Protein AF-A0A2P2IUF8-F1 (afdb_monomer_lite)

Sequence (66 aa):
MQIAVIEFARSVLGLQDANSTEFDPDSKNPCVIFMPEGSKTHMGGTMRVGSRRTYFQVRDCKAAKL

Radius of gyration: 15.85 Å; chains: 1; bounding box: 39×30×35 Å

Structure (mmCIF, N/CA/C/O backbone):
data_AF-A0A2P2IUF8-F1
#
_entry.id   AF-A0A2P2IUF8-F1
#
loop_
_atom_site.group_PDB
_atom_site.id
_atom_site.type_symbol
_atom_site.label_atom_id
_atom_site.label_alt_id
_atom_site.label_comp_id
_atom_site.label_asym_id
_atom_site.label_entity_id
_atom_site.label_seq_id
_atom_site.pdbx_PDB_ins_code
_atom_site.Cartn_x
_atom_site.Cartn_y
_atom_site.Cartn_z
_atom_site.occupancy
_atom_site.B_iso_or_equiv
_atom_site.auth_seq_id
_atom_site.auth_comp_id
_atom_site.auth_asym_id
_atom_site.auth_atom_id
_atom_site.pdbx_PDB_model_num
ATOM 1 N N . MET A 1 1 ? -5.090 0.580 -5.545 1.00 86.56 1 MET A N 1
ATOM 2 C CA . MET A 1 1 ? -4.830 -0.678 -4.803 1.00 86.56 1 MET A CA 1
ATOM 3 C C . MET A 1 1 ? -4.717 -0.440 -3.302 1.00 86.56 1 MET A C 1
ATOM 5 O O . MET A 1 1 ? -5.405 -1.123 -2.566 1.00 86.56 1 MET A O 1
ATOM 9 N N . GLN A 1 2 ? -3.914 0.530 -2.850 1.00 90.69 2 GLN A N 1
ATOM 10 C CA . GLN A 1 2 ? -3.694 0.811 -1.421 1.00 90.69 2 GLN A CA 1
ATOM 11 C C . GLN A 1 2 ? -4.997 1.033 -0.632 1.00 90.69 2 GLN A C 1
ATOM 13 O O . GLN A 1 2 ? -5.263 0.300 0.312 1.00 90.69 2 GLN A O 1
ATOM 18 N N . ILE A 1 3 ? -5.858 1.957 -1.082 1.00 93.25 3 ILE A N 1
ATOM 19 C CA . ILE A 1 3 ? -7.138 2.253 -0.407 1.00 93.25 3 ILE A CA 1
ATOM 20 C C . ILE A 1 3 ? -8.060 1.025 -0.364 1.00 93.25 3 ILE A C 1
ATOM 22 O O . ILE A 1 3 ? -8.710 0.785 0.643 1.00 93.25 3 ILE A O 1
ATOM 26 N N . ALA A 1 4 ? -8.075 0.201 -1.417 1.00 93.69 4 ALA A N 1
ATOM 27 C CA . ALA A 1 4 ? -8.907 -1.003 -1.453 1.00 93.69 4 ALA A CA 1
ATOM 28 C C . ALA A 1 4 ? -8.494 -2.037 -0.389 1.00 93.69 4 ALA A C 1
ATOM 30 O O . ALA A 1 4 ? -9.353 -2.691 0.193 1.00 93.69 4 ALA A O 1
ATOM 31 N N . VAL A 1 5 ? -7.190 -2.168 -0.112 1.00 93.69 5 VAL A N 1
ATOM 32 C CA . VAL A 1 5 ? -6.684 -3.052 0.953 1.00 93.69 5 VAL A CA 1
ATOM 33 C C . VAL A 1 5 ? -7.039 -2.498 2.333 1.00 93.69 5 VAL A C 1
ATOM 35 O O . VAL A 1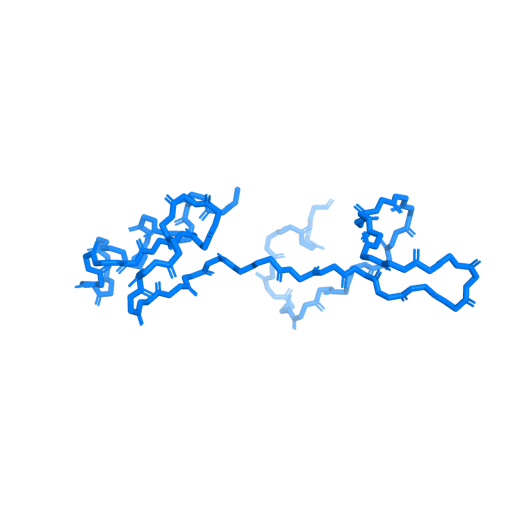 5 ? -7.473 -3.258 3.194 1.00 93.69 5 VAL A O 1
ATOM 38 N N . ILE A 1 6 ? -6.899 -1.182 2.528 1.00 93.38 6 ILE A N 1
ATOM 39 C CA . ILE A 1 6 ? -7.258 -0.508 3.785 1.00 93.38 6 ILE A CA 1
ATOM 40 C C . ILE A 1 6 ? -8.753 -0.682 4.078 1.00 93.38 6 ILE A C 1
ATOM 42 O O . ILE A 1 6 ? -9.121 -1.094 5.174 1.00 93.38 6 ILE A O 1
ATOM 46 N N . GLU A 1 7 ? -9.610 -0.439 3.088 1.00 94.81 7 GLU A N 1
ATOM 47 C CA . GLU A 1 7 ? -11.059 -0.587 3.239 1.00 94.81 7 GLU A CA 1
ATOM 48 C C . GLU A 1 7 ? -11.461 -2.032 3.548 1.00 94.81 7 GLU A C 1
ATOM 50 O O . GLU A 1 7 ? -12.274 -2.282 4.434 1.00 94.81 7 GLU A O 1
ATOM 55 N N . PHE A 1 8 ? -10.842 -3.009 2.882 1.00 95.44 8 PHE A N 1
ATOM 56 C CA . PHE A 1 8 ? -11.095 -4.417 3.177 1.00 95.44 8 PHE A CA 1
ATOM 57 C C . PHE A 1 8 ? -10.692 -4.785 4.615 1.00 95.44 8 PHE A C 1
ATOM 59 O O . PHE A 1 8 ? -11.422 -5.503 5.301 1.00 95.44 8 PHE A O 1
ATOM 66 N N . ALA A 1 9 ? -9.559 -4.269 5.099 1.00 93.94 9 ALA A N 1
ATOM 67 C CA . ALA A 1 9 ? -9.121 -4.486 6.474 1.00 93.94 9 ALA A CA 1
ATOM 68 C C . ALA A 1 9 ? -10.090 -3.871 7.503 1.00 93.94 9 ALA A C 1
ATOM 70 O O . ALA A 1 9 ? -10.380 -4.505 8.519 1.00 93.94 9 ALA A O 1
ATOM 71 N N . ARG A 1 10 ? -10.649 -2.688 7.222 1.00 94.44 10 ARG A N 1
ATOM 72 C CA . ARG A 1 10 ? -11.643 -2.036 8.092 1.00 94.44 10 ARG A CA 1
ATOM 73 C C . ARG A 1 10 ? -12.973 -2.779 8.104 1.00 94.44 10 ARG A C 1
ATOM 75 O O . ARG A 1 10 ? -13.461 -3.149 9.170 1.00 94.44 10 ARG A O 1
ATOM 82 N N . SER A 1 11 ? -13.527 -3.038 6.924 1.00 95.75 11 SER A N 1
ATOM 83 C CA . SER A 1 11 ? -14.904 -3.515 6.781 1.00 95.75 11 SER A CA 1
ATOM 84 C C . SER A 1 11 ? -15.056 -5.029 6.944 1.00 95.75 11 SER A C 1
ATOM 86 O O . SER A 1 11 ? -16.082 -5.476 7.448 1.00 95.75 11 SER A O 1
ATOM 88 N N . VAL A 1 12 ? -14.054 -5.832 6.563 1.00 95.56 12 VAL A N 1
ATOM 89 C CA . VAL A 1 12 ? -14.134 -7.307 6.643 1.00 95.56 12 VAL A CA 1
ATOM 90 C C . VAL A 1 12 ? -13.365 -7.865 7.836 1.00 95.56 12 VAL A C 1
ATOM 92 O O . VAL A 1 12 ? -13.869 -8.745 8.528 1.00 95.56 12 VAL A O 1
ATOM 95 N N . LEU A 1 13 ? -12.154 -7.364 8.095 1.00 92.56 13 LEU A N 1
ATOM 96 C CA . LEU A 1 13 ? -11.319 -7.853 9.201 1.00 92.56 13 LEU A CA 1
ATOM 97 C C . LEU A 1 13 ? -11.592 -7.124 10.529 1.00 92.56 13 LEU A C 1
ATOM 99 O O . LEU A 1 13 ? -11.050 -7.520 11.558 1.00 92.56 13 LEU A O 1
ATOM 103 N N . GLY A 1 14 ? -12.427 -6.077 10.523 1.00 93.19 14 GLY A N 1
ATOM 104 C CA . GLY A 1 14 ? -12.800 -5.311 11.717 1.00 93.19 14 GLY A CA 1
ATOM 105 C C . GLY A 1 14 ? -11.686 -4.414 12.267 1.00 93.19 14 GLY A C 1
ATOM 106 O O . GLY A 1 14 ? -11.795 -3.909 13.386 1.00 93.19 14 GLY A O 1
ATOM 107 N N . LEU A 1 15 ? -10.610 -4.199 11.507 1.00 92.62 15 LEU A N 1
ATOM 108 C CA . LEU A 1 15 ? -9.476 -3.369 11.907 1.00 92.62 15 LEU A CA 1
ATOM 109 C C . LEU A 1 15 ? -9.779 -1.900 11.596 1.00 92.62 15 LEU A C 1
ATOM 111 O O . LEU A 1 15 ? -9.296 -1.357 10.610 1.00 92.62 15 LEU A O 1
ATOM 115 N N . GLN A 1 16 ? -10.589 -1.249 12.430 1.00 92.00 16 GLN A N 1
ATOM 116 C CA . GLN A 1 16 ? -11.038 0.133 12.184 1.00 92.00 16 GLN A CA 1
ATOM 117 C C . GLN A 1 16 ? -9.888 1.146 12.089 1.00 92.00 16 GLN A C 1
ATOM 119 O O . GLN A 1 16 ? -9.953 2.106 11.327 1.00 92.00 16 GLN A O 1
ATOM 124 N N . ASP A 1 17 ? -8.814 0.887 12.830 1.00 91.94 17 ASP A N 1
ATOM 125 C CA . ASP A 1 17 ? -7.601 1.703 12.864 1.00 91.94 17 AS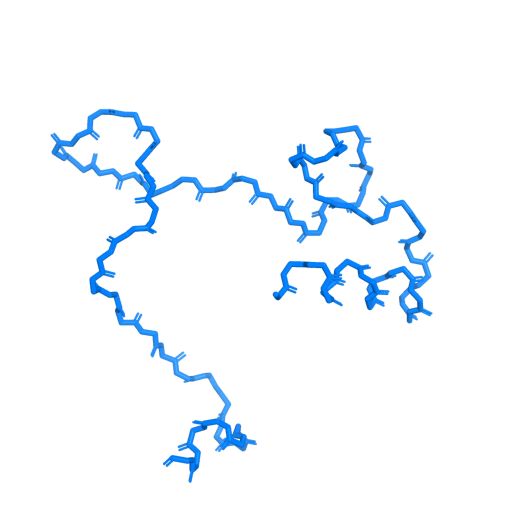P A CA 1
ATOM 126 C C . ASP A 1 17 ? -6.645 1.419 11.689 1.00 91.94 17 ASP A C 1
ATOM 128 O O . ASP A 1 17 ? -5.598 2.046 11.568 1.00 91.94 17 ASP A O 1
ATOM 132 N N . ALA A 1 18 ? -6.974 0.466 10.806 1.00 93.19 18 ALA A N 1
ATOM 133 C CA . ALA A 1 18 ? -6.144 0.136 9.655 1.00 93.19 18 ALA A CA 1
ATOM 134 C C . ALA A 1 18 ? -5.935 1.362 8.762 1.00 93.19 18 ALA A C 1
ATOM 136 O O . ALA A 1 18 ? -6.906 1.943 8.270 1.00 93.19 18 ALA A O 1
ATOM 137 N N . ASN A 1 19 ? -4.687 1.759 8.524 1.00 94.44 19 ASN A N 1
ATOM 138 C CA . ASN A 1 19 ? -4.384 2.901 7.664 1.00 94.44 19 ASN A CA 1
ATOM 139 C C . ASN A 1 19 ? -3.023 2.759 6.967 1.00 94.44 19 ASN A C 1
ATOM 141 O O . ASN A 1 19 ? -2.299 1.782 7.164 1.00 94.44 19 ASN A O 1
ATOM 145 N N . SER A 1 20 ? -2.685 3.713 6.102 1.00 93.56 20 SER A N 1
ATOM 146 C CA . SER A 1 20 ? -1.321 3.855 5.595 1.00 93.56 20 SER A CA 1
ATOM 147 C C . SER A 1 20 ? -0.492 4.727 6.526 1.00 93.56 20 SER A C 1
ATOM 149 O O . SER A 1 20 ? -0.978 5.760 6.975 1.00 93.56 20 SER A O 1
ATOM 151 N N . THR A 1 21 ? 0.788 4.388 6.689 1.00 91.88 21 THR A N 1
ATOM 152 C CA . THR A 1 21 ? 1.765 5.240 7.386 1.00 91.88 21 THR A CA 1
ATOM 153 C C . THR A 1 21 ? 1.983 6.590 6.701 1.00 91.88 21 THR A C 1
ATOM 155 O O . THR A 1 21 ? 2.594 7.474 7.286 1.00 91.88 21 THR A O 1
ATOM 158 N N . GLU A 1 22 ? 1.542 6.747 5.448 1.00 91.38 22 GLU A N 1
ATOM 159 C CA . GLU A 1 22 ? 1.557 8.033 4.744 1.00 91.38 22 GLU A CA 1
ATOM 160 C C . GLU A 1 22 ? 0.489 9.001 5.278 1.00 91.38 22 GLU A C 1
ATOM 162 O O . GLU A 1 22 ? 0.734 10.201 5.349 1.00 91.38 22 GLU A O 1
ATOM 167 N N . PHE A 1 23 ? -0.682 8.488 5.671 1.00 90.94 23 PHE A N 1
ATOM 168 C CA . PHE A 1 23 ? -1.795 9.304 6.171 1.00 90.94 23 PHE A CA 1
ATOM 169 C C . PHE A 1 23 ? -1.827 9.381 7.694 1.00 90.94 23 PHE A C 1
ATOM 171 O O . PHE A 1 23 ? -2.165 10.423 8.246 1.00 90.94 23 PHE A O 1
ATOM 178 N N . ASP A 1 24 ? -1.511 8.271 8.355 1.00 91.69 24 ASP A N 1
ATOM 179 C CA . ASP A 1 24 ? -1.543 8.144 9.805 1.00 91.69 24 ASP A CA 1
ATOM 180 C C . ASP A 1 24 ? -0.323 7.340 10.282 1.00 91.69 24 ASP A C 1
ATOM 182 O O . ASP A 1 24 ? -0.324 6.104 10.221 1.00 91.69 24 ASP A O 1
ATOM 186 N N . PRO A 1 25 ? 0.747 8.033 10.711 1.00 90.88 25 PRO A N 1
ATOM 187 C CA . PRO A 1 25 ? 1.957 7.396 11.220 1.00 90.88 25 PRO A CA 1
ATOM 188 C C . PRO A 1 25 ? 1.749 6.636 12.536 1.00 90.88 25 PRO A C 1
ATOM 190 O O . PRO A 1 25 ? 2.534 5.734 12.827 1.00 90.88 25 PRO A O 1
ATOM 193 N N . ASP A 1 26 ? 0.714 6.981 13.310 1.00 92.38 26 ASP A N 1
ATOM 194 C CA . ASP A 1 26 ? 0.465 6.452 14.658 1.00 92.38 26 ASP A CA 1
ATOM 195 C C . ASP A 1 26 ? -0.528 5.273 14.667 1.00 92.38 26 ASP A C 1
ATOM 197 O O . ASP A 1 26 ? -0.815 4.699 15.725 1.00 92.38 26 ASP A O 1
ATOM 201 N N . SER A 1 27 ? -1.023 4.869 13.490 1.00 90.38 27 SER A N 1
ATOM 202 C CA . SER A 1 27 ? -1.886 3.697 13.320 1.00 90.38 27 SER A CA 1
ATOM 203 C C . SER A 1 27 ? -1.221 2.438 13.883 1.00 90.38 27 SER A C 1
ATOM 205 O O . SER A 1 27 ? -0.110 2.054 13.505 1.00 90.38 27 SER A O 1
ATOM 207 N N . LYS A 1 28 ? -1.940 1.722 14.751 1.00 91.88 28 LYS A N 1
ATOM 208 C CA . LYS A 1 28 ? -1.503 0.436 15.320 1.00 91.88 28 LYS A CA 1
ATOM 209 C C . LYS A 1 28 ? -1.568 -0.695 14.297 1.00 91.88 28 LYS A C 1
ATOM 211 O O . LYS A 1 28 ? -0.986 -1.754 14.525 1.00 91.88 28 LYS A O 1
ATOM 216 N N . ASN A 1 29 ? -2.278 -0.483 13.187 1.00 91.12 29 ASN A N 1
ATOM 217 C CA . ASN A 1 29 ? -2.463 -1.452 12.111 1.00 91.12 29 ASN A CA 1
ATOM 218 C C . ASN A 1 29 ? -2.049 -0.846 10.753 1.00 91.12 29 ASN A C 1
ATOM 220 O O . ASN A 1 29 ? -2.905 -0.602 9.897 1.00 91.12 29 ASN A O 1
ATOM 224 N N . PRO A 1 30 ? -0.746 -0.610 10.512 1.00 91.69 30 PRO A N 1
ATOM 225 C CA . PRO A 1 30 ? -0.285 0.002 9.272 1.00 91.69 30 PRO A CA 1
ATOM 226 C C . PRO A 1 30 ? -0.382 -0.988 8.097 1.00 91.69 30 PRO A C 1
ATOM 228 O O . PRO A 1 30 ? 0.516 -1.794 7.855 1.00 91.69 30 PRO A O 1
ATOM 231 N N . CYS A 1 31 ? -1.474 -0.932 7.334 1.00 91.38 31 CYS A N 1
ATOM 232 C CA . CYS A 1 31 ? -1.708 -1.806 6.177 1.00 91.38 31 CYS A CA 1
ATOM 233 C C . CYS A 1 31 ? -0.847 -1.449 4.960 1.00 91.38 31 CYS A C 1
ATOM 235 O O . CYS A 1 31 ? -0.597 -2.301 4.107 1.00 91.38 31 CYS A O 1
ATOM 237 N N . VAL A 1 32 ? -0.426 -0.190 4.841 1.00 93.06 32 VAL A N 1
ATOM 238 C CA . VAL A 1 32 ? 0.409 0.288 3.734 1.00 93.06 32 VAL A CA 1
ATOM 239 C C . VAL A 1 32 ? 1.561 1.092 4.314 1.00 93.06 32 VAL A C 1
ATOM 241 O O . VAL A 1 32 ? 1.339 2.162 4.878 1.00 93.06 32 VAL A O 1
ATOM 244 N N . ILE A 1 33 ? 2.779 0.580 4.143 1.00 92.38 33 ILE A N 1
ATOM 245 C CA . ILE A 1 33 ? 4.008 1.168 4.682 1.00 92.38 33 ILE A CA 1
ATOM 246 C C . ILE A 1 33 ? 4.891 1.752 3.579 1.00 92.38 33 ILE A C 1
ATOM 248 O O . ILE A 1 33 ? 4.916 1.247 2.451 1.00 92.38 33 ILE A O 1
ATOM 252 N N . PHE A 1 34 ? 5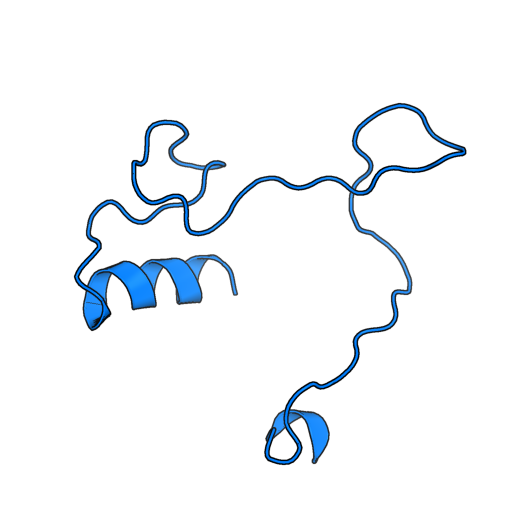.660 2.787 3.917 1.00 86.62 34 PHE A N 1
ATOM 253 C CA . PHE A 1 34 ? 6.690 3.317 3.028 1.00 86.62 34 PHE A CA 1
ATOM 254 C C . PHE A 1 34 ? 7.901 2.375 2.988 1.00 86.62 34 PHE A C 1
ATOM 256 O O . PHE A 1 34 ? 8.569 2.158 3.997 1.00 86.62 34 PHE A O 1
ATOM 263 N N . MET A 1 35 ? 8.194 1.819 1.810 1.00 87.50 35 MET A N 1
ATOM 264 C CA . MET A 1 35 ? 9.335 0.927 1.591 1.00 87.50 35 MET A CA 1
ATOM 265 C C . MET A 1 35 ? 10.088 1.342 0.314 1.00 87.50 35 MET A 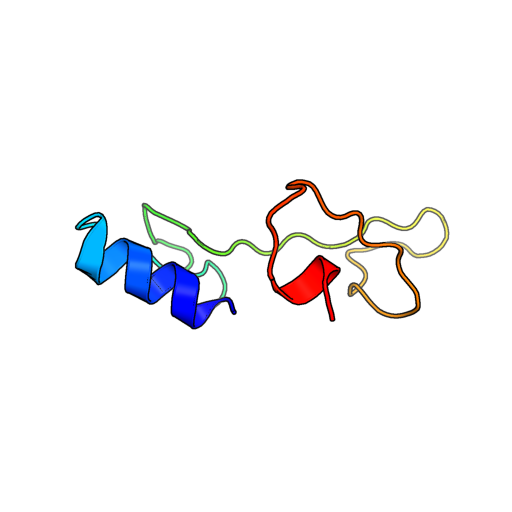C 1
ATOM 267 O O . MET A 1 35 ? 9.654 0.991 -0.788 1.00 87.50 35 MET A O 1
ATOM 271 N N . PRO A 1 36 ? 11.190 2.104 0.431 1.00 83.00 36 PRO A N 1
ATOM 272 C CA . PRO A 1 36 ? 11.958 2.558 -0.725 1.00 83.00 36 PRO A CA 1
ATOM 273 C C . PRO A 1 36 ? 12.834 1.445 -1.323 1.00 83.00 36 PRO A C 1
ATOM 275 O O . PRO A 1 36 ? 13.272 0.533 -0.619 1.00 83.00 36 PRO A O 1
ATOM 278 N N . GLU A 1 37 ? 13.143 1.538 -2.623 1.00 78.62 37 GLU A N 1
ATOM 279 C CA . GLU A 1 37 ? 14.149 0.669 -3.245 1.00 78.62 37 GLU A CA 1
ATOM 280 C C . GLU A 1 37 ? 15.552 1.194 -2.897 1.00 78.62 37 GLU A C 1
ATOM 282 O O . GLU A 1 37 ? 15.880 2.360 -3.142 1.00 78.62 37 GLU A O 1
ATOM 287 N N . GLY A 1 38 ? 16.391 0.328 -2.323 1.00 72.50 38 GLY A N 1
ATOM 288 C CA . GLY A 1 38 ? 17.809 0.612 -2.122 1.00 72.50 38 GLY A CA 1
ATOM 289 C C . GLY A 1 38 ? 18.583 0.407 -3.422 1.00 72.50 38 GLY A C 1
ATOM 290 O O . GLY A 1 38 ? 18.544 -0.678 -4.004 1.00 72.50 38 GLY A O 1
ATOM 291 N N . SER A 1 39 ? 19.307 1.431 -3.874 1.00 66.00 39 SER A N 1
ATOM 292 C CA . SER A 1 39 ? 20.184 1.345 -5.043 1.00 66.00 39 SER A CA 1
ATOM 293 C C . SER A 1 39 ? 21.650 1.360 -4.617 1.00 66.00 39 SER A C 1
ATOM 295 O O . SER A 1 39 ? 22.042 2.124 -3.743 1.00 66.00 39 SER A O 1
ATOM 297 N N . LYS A 1 40 ? 22.491 0.532 -5.253 1.00 66.81 40 LYS A N 1
ATOM 298 C CA . LYS A 1 40 ? 23.950 0.559 -5.027 1.00 66.81 40 LYS A CA 1
ATOM 299 C C . LYS A 1 40 ? 24.629 1.767 -5.682 1.00 66.81 40 LYS A C 1
ATOM 301 O O . LYS A 1 40 ? 25.759 2.081 -5.336 1.00 66.81 40 LYS A O 1
ATOM 306 N N . THR A 1 41 ? 23.968 2.404 -6.650 1.00 69.25 41 THR A N 1
ATOM 307 C CA . THR A 1 41 ? 24.523 3.519 -7.436 1.00 69.25 41 THR A CA 1
ATOM 308 C C . THR A 1 41 ? 24.005 4.883 -6.997 1.0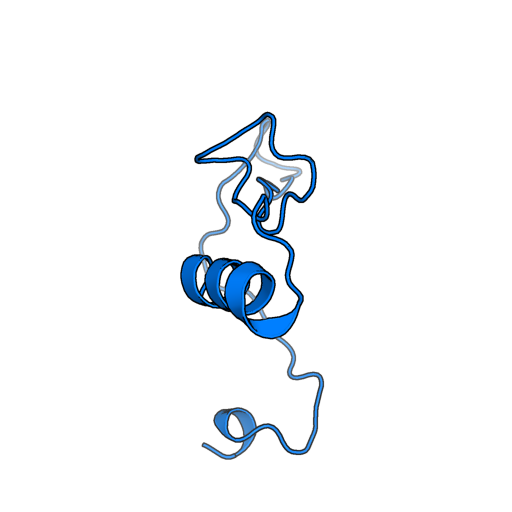0 69.25 41 THR A C 1
ATOM 310 O O . THR A 1 41 ? 24.652 5.885 -7.272 1.00 69.25 41 THR A O 1
ATOM 313 N N . HIS A 1 42 ? 22.857 4.932 -6.317 1.00 69.81 42 HIS A N 1
ATOM 314 C CA . HIS A 1 42 ? 22.236 6.168 -5.849 1.00 69.81 42 HIS A CA 1
ATOM 315 C C . HIS A 1 42 ? 21.983 6.057 -4.348 1.00 69.81 42 HIS A C 1
ATOM 317 O O . HIS A 1 42 ? 21.284 5.149 -3.902 1.00 69.81 42 HIS A O 1
ATOM 323 N N . MET A 1 43 ? 22.567 6.976 -3.583 1.00 70.94 43 MET A N 1
ATOM 324 C CA . MET A 1 43 ? 22.393 7.049 -2.134 1.00 70.94 43 MET A CA 1
ATOM 325 C C . MET A 1 43 ? 20.997 7.589 -1.794 1.00 70.94 43 MET A C 1
ATOM 327 O O . MET A 1 43 ? 20.534 8.545 -2.413 1.00 70.94 43 MET A O 1
ATOM 331 N N . GLY A 1 44 ? 20.350 7.001 -0.785 1.00 75.19 44 GLY A N 1
ATOM 332 C CA . GLY A 1 44 ? 19.016 7.393 -0.315 1.00 75.19 44 GLY A CA 1
ATOM 333 C C . GLY A 1 44 ? 17.903 6.417 -0.712 1.00 75.19 44 GLY A C 1
ATOM 334 O O . GLY A 1 44 ? 18.145 5.367 -1.306 1.00 75.19 44 GLY A O 1
ATOM 335 N N . GLY A 1 45 ? 16.664 6.752 -0.342 1.00 75.56 45 GLY A N 1
ATOM 336 C CA . GLY A 1 45 ? 15.479 5.974 -0.698 1.00 75.56 45 GLY A CA 1
ATOM 337 C C . GLY A 1 45 ? 14.994 6.336 -2.097 1.00 75.56 45 GLY A C 1
ATOM 338 O O . GLY A 1 45 ? 14.379 7.384 -2.283 1.00 75.56 45 GLY A O 1
ATOM 339 N N . THR A 1 46 ? 15.275 5.488 -3.086 1.00 82.00 46 THR A N 1
ATOM 340 C CA . THR A 1 46 ? 14.841 5.750 -4.465 1.00 82.00 46 THR A CA 1
ATOM 341 C C . THR A 1 46 ? 13.397 5.303 -4.688 1.00 82.00 46 THR A C 1
ATOM 343 O O . THR A 1 46 ? 12.944 4.297 -4.133 1.00 82.00 46 THR A O 1
ATOM 346 N N . MET A 1 47 ? 12.654 6.066 -5.498 1.00 84.81 47 MET A N 1
ATOM 347 C CA . MET A 1 47 ? 11.300 5.688 -5.900 1.00 84.81 47 MET A CA 1
ATOM 348 C C . MET A 1 47 ? 11.340 4.455 -6.803 1.00 84.81 47 MET A C 1
ATOM 350 O O . MET A 1 47 ? 12.189 4.339 -7.688 1.00 84.81 47 MET A O 1
ATOM 354 N N . ARG A 1 48 ? 10.371 3.554 -6.624 1.00 86.19 48 ARG A N 1
ATOM 355 C CA . ARG A 1 48 ? 10.192 2.403 -7.508 1.00 86.19 48 ARG A CA 1
ATOM 356 C C . ARG A 1 48 ? 9.651 2.868 -8.859 1.00 86.19 48 ARG A C 1
ATOM 358 O O . ARG A 1 48 ? 8.462 3.140 -8.996 1.00 86.19 48 ARG A O 1
ATOM 365 N N . VAL A 1 49 ? 10.528 2.937 -9.856 1.00 86.69 49 VAL A N 1
ATOM 366 C CA . VAL A 1 49 ? 10.194 3.376 -11.217 1.00 86.69 49 VAL A CA 1
ATOM 367 C C . VAL A 1 49 ? 10.992 2.598 -12.269 1.00 86.69 49 VAL A C 1
ATOM 369 O O . VAL A 1 49 ? 12.107 2.132 -12.019 1.00 86.69 49 VAL A O 1
ATOM 372 N N . GLY A 1 50 ? 10.403 2.448 -13.457 1.00 90.19 50 GLY A N 1
ATOM 373 C CA . GLY A 1 50 ? 10.982 1.736 -14.597 1.00 90.19 50 GLY A CA 1
ATOM 374 C C . GLY A 1 50 ? 10.529 0.280 -14.718 1.00 90.19 50 GLY A C 1
ATOM 375 O O . GLY A 1 50 ? 9.704 -0.214 -13.948 1.00 90.19 50 GLY A O 1
ATOM 376 N N . SER A 1 51 ? 11.076 -0.418 -15.712 1.00 90.62 51 SER A N 1
ATOM 377 C CA . SER A 1 51 ? 10.732 -1.813 -15.980 1.00 90.62 51 SER A CA 1
ATOM 378 C C . SER A 1 51 ? 11.172 -2.707 -14.824 1.00 90.62 51 SER A C 1
ATOM 380 O O . SER A 1 51 ? 12.347 -2.748 -14.441 1.00 90.62 51 SER A O 1
ATOM 382 N N . ARG A 1 52 ? 10.209 -3.428 -14.253 1.00 89.75 52 ARG A N 1
ATOM 383 C CA . ARG A 1 52 ? 10.412 -4.402 -13.180 1.00 89.75 52 ARG A CA 1
ATOM 384 C C . ARG A 1 52 ? 9.619 -5.655 -13.508 1.00 89.75 52 ARG A C 1
ATOM 386 O O . ARG A 1 52 ? 8.499 -5.576 -14.005 1.00 89.75 52 ARG A O 1
ATOM 393 N N . ARG A 1 53 ? 10.203 -6.816 -13.229 1.00 93.31 53 ARG A N 1
ATOM 394 C CA . ARG A 1 53 ? 9.537 -8.097 -13.449 1.00 93.31 53 ARG A CA 1
ATOM 395 C C . ARG A 1 53 ? 8.606 -8.395 -12.277 1.00 93.31 53 ARG A C 1
ATOM 397 O O . ARG A 1 53 ? 9.044 -8.373 -11.129 1.00 93.31 53 ARG A O 1
ATOM 404 N N . THR A 1 54 ? 7.350 -8.701 -12.579 1.00 91.69 54 THR A N 1
ATOM 405 C CA . THR A 1 54 ? 6.344 -9.131 -11.601 1.00 91.69 54 THR A CA 1
ATOM 406 C C . THR A 1 54 ? 5.961 -10.568 -11.922 1.00 91.69 54 THR A C 1
ATOM 408 O O . THR A 1 54 ? 5.547 -10.861 -13.040 1.00 91.69 54 THR A O 1
ATOM 411 N N . TYR A 1 55 ? 6.141 -11.474 -10.965 1.00 91.94 55 TYR A N 1
ATOM 412 C CA . TYR A 1 55 ? 5.836 -12.893 -11.137 1.00 91.94 55 TYR A CA 1
ATOM 413 C C . TYR A 1 55 ? 4.456 -13.203 -10.553 1.00 91.94 55 TYR A C 1
ATOM 415 O O . TYR A 1 55 ? 4.172 -12.835 -9.413 1.00 91.94 55 TYR A O 1
ATOM 423 N N . PHE A 1 56 ? 3.603 -13.891 -11.313 1.00 92.12 56 PHE A N 1
ATOM 424 C CA . PHE A 1 56 ? 2.332 -14.393 -10.794 1.00 92.12 56 PHE A CA 1
ATOM 425 C C . PHE A 1 56 ? 2.576 -15.532 -9.803 1.00 92.12 56 PHE A C 1
ATOM 427 O O . PHE A 1 56 ? 3.370 -16.431 -10.070 1.00 92.12 56 PHE A O 1
ATOM 434 N N . GLN A 1 57 ? 1.874 -15.505 -8.671 1.00 90.12 57 GLN A N 1
ATOM 435 C CA . GLN A 1 57 ? 2.010 -16.532 -7.634 1.00 90.12 57 GLN A CA 1
ATOM 436 C C . GLN A 1 57 ? 0.957 -17.643 -7.741 1.00 90.12 57 GLN A C 1
ATOM 438 O O . GLN A 1 57 ? 1.227 -18.780 -7.366 1.00 90.12 57 GLN A O 1
ATOM 443 N N . VAL A 1 58 ? -0.235 -17.342 -8.267 1.00 92.38 58 VAL A N 1
ATOM 444 C CA . VAL A 1 58 ? -1.374 -18.273 -8.287 1.00 92.38 58 VAL A CA 1
ATOM 445 C C . VAL A 1 58 ? -1.751 -18.620 -9.725 1.00 92.38 58 VAL A C 1
ATOM 447 O O . VAL A 1 58 ? -1.916 -17.727 -10.557 1.00 92.38 58 VAL A O 1
ATOM 450 N N . ARG A 1 59 ? -1.920 -19.921 -10.008 1.00 82.81 59 ARG A N 1
ATOM 451 C CA . ARG A 1 59 ? -2.261 -20.441 -11.347 1.00 82.81 59 ARG A CA 1
ATOM 452 C C . ARG A 1 59 ? -3.665 -20.032 -11.812 1.00 82.81 59 ARG A C 1
ATOM 454 O O . ARG A 1 59 ? -3.872 -19.791 -12.995 1.00 82.81 59 ARG A O 1
ATOM 461 N N . ASP A 1 60 ? -4.603 -19.879 -10.879 1.00 90.31 60 ASP A N 1
ATOM 462 C CA . ASP A 1 60 ? -5.987 -19.465 -11.150 1.00 90.31 60 ASP A CA 1
ATOM 463 C C . ASP A 1 60 ? -6.232 -17.956 -11.040 1.00 90.31 60 ASP A C 1
ATOM 465 O O . ASP A 1 60 ? -7.349 -17.497 -10.804 1.00 90.31 60 ASP A O 1
ATOM 469 N N . CYS A 1 61 ? -5.197 -17.148 -11.259 1.00 88.88 61 CYS A N 1
ATOM 470 C CA . CYS A 1 61 ? -5.366 -15.707 -11.364 1.00 88.88 61 CYS A CA 1
ATOM 471 C C . CYS A 1 61 ? -6.046 -15.341 -12.693 1.00 88.88 61 CYS A C 1
ATOM 473 O O . CYS A 1 61 ? -5.511 -15.624 -13.764 1.00 88.88 61 CYS A O 1
ATOM 475 N N . LYS A 1 62 ? -7.196 -14.651 -12.644 1.00 90.12 62 LYS A N 1
ATOM 476 C CA . LYS A 1 62 ? -7.876 -14.153 -13.856 1.00 90.12 62 LYS A CA 1
ATOM 477 C C . LYS A 1 62 ? -6.967 -13.246 -14.693 1.00 90.12 62 LYS A C 1
ATOM 479 O O . LYS A 1 62 ? -6.974 -13.354 -15.909 1.00 90.12 62 LYS A O 1
ATOM 484 N N . ALA A 1 63 ? -6.144 -12.420 -14.044 1.00 87.44 63 ALA A N 1
ATOM 485 C CA . ALA A 1 63 ? -5.213 -11.519 -14.723 1.00 87.44 63 ALA A CA 1
ATOM 486 C C . ALA A 1 63 ? -4.038 -12.235 -15.414 1.00 87.44 63 ALA A C 1
ATOM 488 O O . ALA A 1 63 ? -3.398 -11.635 -16.262 1.00 87.44 63 ALA A O 1
ATOM 489 N N . ALA A 1 64 ? -3.752 -13.495 -15.064 1.00 85.12 64 ALA A N 1
ATOM 490 C CA . ALA A 1 64 ? -2.737 -14.302 -15.748 1.00 85.12 64 ALA A CA 1
ATOM 491 C C . ALA A 1 64 ? -3.293 -15.052 -16.973 1.00 85.12 64 ALA A C 1
ATOM 493 O O . ALA A 1 64 ? -2.521 -15.623 -17.737 1.00 85.12 64 ALA A O 1
ATOM 494 N N . LYS A 1 65 ? -4.625 -15.103 -17.117 1.00 83.75 65 LYS A N 1
ATOM 495 C CA . LYS A 1 65 ? -5.339 -15.761 -18.224 1.00 83.75 65 LYS A CA 1
ATOM 496 C C . LYS A 1 65 ? -5.787 -14.767 -19.311 1.00 83.75 65 LYS A C 1
ATOM 498 O O . LYS A 1 65 ? -6.342 -15.208 -20.313 1.00 83.75 65 LYS A O 1
ATOM 503 N N . LEU A 1 66 ? -5.596 -13.466 -19.074 1.00 72.62 66 LEU A N 1
ATOM 504 C CA . LEU A 1 66 ? -5.758 -12.381 -20.049 1.00 72.62 66 LEU A CA 1
ATOM 505 C C . LEU A 1 66 ? -4.474 -12.234 -20.867 1.00 72.62 66 LEU A C 1
ATOM 507 O O . LEU A 1 66 ? -4.602 -11.978 -22.081 1.00 72.62 66 LEU A O 1
#

Secondary structure (DSSP, 8-state):
-HHHHHHHHHHTT--TTEEETTT-TT-SEEEE---PEE-SSS-SEE---S--------TT-GGG--

Foldseek 3Di:
DQVVQQVCCCPPVVQVLEDDCVVPVPRPHHRHYDDFDDDPVDPDRHHDDDDDDDDDDDPPDPVVVD

Organism: Rhizophora mucronata (NCBI:txid61149)

InterPro domai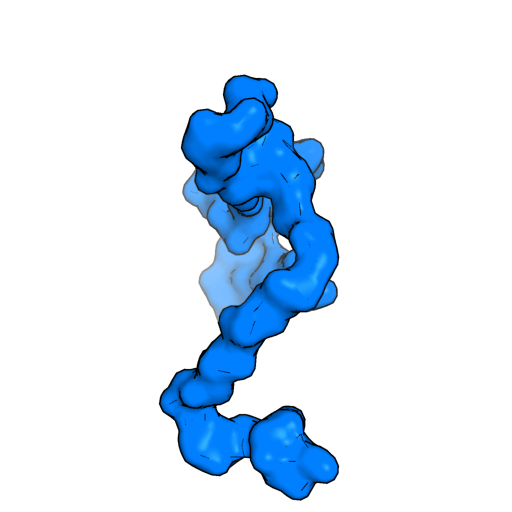ns:
  IPR004468 CTP synthase [PTHR11550] (1-66)
  IPR029062 Class I glutamine amidotransferase-like [G3DSA:3.40.50.880] (1-66)
  IPR029062 Class I glutamine amidotransferase-like [SSF52317] (1-57)

pLDDT: mean 87.88, std 7.63, range [66.0, 95.75]